Protein AF-D2TX80-F1 (afdb_monomer_lite)

Foldseek 3Di:
DDPPPPPPPPPQPWWWKAWCDAPDPQRHRFIWTARVVVQKIAGCDTDDDDDHRDIDRVCVRPDTDIDTDDDDPDPPPPPPPDDDDDDDDDDLVVLVVCVVPVVVPVPCWDDDPHDIDHLVVDDPVVSVVCSCVNDPPDD

pLDDT: mean 82.67, std 16.54, range [31.86, 96.62]

Sequence (139 aa):
MLFQSCSNLEVDMVIGIQITQADNAALLNSFWLLDDEKNEARCICAKTDFNEGQIVAKEMLGSFEYREIPLEVKPQIAVEGGQHLNVNVLSRETLEDAIENPEKYPQLTIRVSGYAVRFNSLTPEQQRDVITRTFTQSL

Organism: NCBI:txid638

Radius of gyration: 31.95 Å; chains: 1; bounding box: 58×35×76 Å

Secondary structure (DSSP, 8-state):
-------------EEEEEEEEESSTTTTT-EEEEETTTTEEEEEE-SSS--TT-EEEGGGG-SEEEEEE----------------------HHHHHHHHH-GGG-TT-EEEETTEEEEGGGS-HHHHHHHHHHHT----

InterPro domains:
  IPR001150 Glycine radical domain [PF01228] (25-120)
  IPR001150 Glycine radical domain [PS51149] (17-139)
  IPR011140 Autonomous glycyl radical cofactor GrcA [MF_00806] (13-139)
  IPR011140 Autonomous glycyl radical cofactor GrcA [PIRSF000378] (15-139)
  IPR011140 Autonomous glycyl radical cofactor GrcA [TIGR04365] (15-139)
  IPR019777 Formate C-acetyltransferase glycine radical, conserved site [PS00850] (109-117)
  IPR050244 Autonomous Glycyl Radical Cofactor [PTHR30191] (79-138)

Structure (mmCIF, N/CA/C/O backbone):
data_AF-D2TX80-F1
#
_entry.id   AF-D2TX80-F1
#
loop_
_atom_site.group_PDB
_atom_site.id
_atom_site.type_symbol
_atom_site.label_atom_id
_atom_site.label_alt_id
_atom_site.label_comp_id
_atom_site.label_asym_id
_atom_site.label_entity_id
_atom_site.label_seq_id
_atom_site.pdbx_PDB_ins_code
_atom_site.Cartn_x
_atom_site.Cartn_y
_atom_site.Cartn_z
_atom_site.occupancy
_atom_site.B_iso_or_equiv
_atom_site.auth_seq_id
_atom_site.auth_comp_id
_atom_site.auth_asym_id
_atom_site.auth_atom_id
_atom_site.pdbx_PDB_model_num
ATOM 1 N N . MET A 1 1 ? -15.040 -19.118 5.021 1.00 35.00 1 MET A N 1
ATOM 2 C CA . MET A 1 1 ? -13.629 -19.412 4.707 1.00 35.00 1 MET A CA 1
ATOM 3 C C . MET A 1 1 ? -13.526 -19.489 3.190 1.00 35.00 1 MET A C 1
ATOM 5 O O . MET A 1 1 ? -13.766 -20.540 2.619 1.00 35.00 1 MET A O 1
ATOM 9 N N . LEU A 1 2 ? -13.324 -18.345 2.537 1.00 31.86 2 LEU A N 1
ATOM 10 C CA . LEU A 1 2 ? -13.051 -18.261 1.103 1.00 31.86 2 LEU A CA 1
ATOM 11 C C . LEU A 1 2 ? -11.631 -17.720 1.008 1.00 31.86 2 LEU A C 1
ATOM 13 O O . LEU A 1 2 ? -11.396 -16.543 1.260 1.00 31.86 2 LEU A O 1
ATOM 17 N N . PHE A 1 3 ? -10.681 -18.623 0.770 1.00 35.53 3 PHE A N 1
ATOM 18 C CA . PHE A 1 3 ? -9.337 -18.248 0.359 1.00 35.53 3 PHE A CA 1
ATOM 19 C C . PHE A 1 3 ? -9.475 -17.621 -1.024 1.00 35.53 3 PHE A C 1
ATOM 21 O O . PHE A 1 3 ? -9.628 -18.322 -2.022 1.00 35.53 3 PHE A O 1
ATOM 28 N N . GLN A 1 4 ? -9.509 -16.294 -1.070 1.00 37.59 4 GLN A N 1
ATOM 29 C CA . GLN A 1 4 ? -9.336 -15.571 -2.313 1.00 37.59 4 GLN A CA 1
ATOM 30 C C . GLN A 1 4 ? -7.867 -15.762 -2.677 1.00 37.59 4 GLN A C 1
ATOM 32 O O . GLN A 1 4 ? -6.975 -15.303 -1.966 1.00 37.59 4 GLN A O 1
ATOM 37 N N . SER A 1 5 ? -7.647 -16.597 -3.692 1.00 39.94 5 SER A N 1
ATOM 38 C CA . SER A 1 5 ? -6.335 -16.922 -4.232 1.00 39.94 5 SER A CA 1
ATOM 39 C C . SER A 1 5 ? -5.560 -15.622 -4.406 1.00 39.94 5 SER A C 1
ATOM 41 O O . SER A 1 5 ? -6.057 -14.719 -5.078 1.00 39.94 5 SER A O 1
ATOM 43 N N . CYS A 1 6 ? -4.384 -15.514 -3.780 1.00 36.62 6 CYS A N 1
ATOM 44 C CA . CYS A 1 6 ? -3.423 -14.484 -4.141 1.00 36.62 6 CYS A CA 1
ATOM 45 C C . CYS A 1 6 ? -3.238 -14.600 -5.651 1.00 36.62 6 CYS A C 1
ATOM 47 O O . CYS A 1 6 ? -2.678 -15.586 -6.132 1.00 36.62 6 CYS A O 1
ATOM 49 N N . SER A 1 7 ? -3.791 -13.651 -6.399 1.00 42.75 7 SER A N 1
ATOM 50 C CA . SER A 1 7 ? -3.397 -13.417 -7.774 1.00 42.75 7 SER A CA 1
ATOM 51 C C . SER A 1 7 ? -1.892 -13.226 -7.716 1.00 42.75 7 SER A C 1
ATOM 53 O O . SER A 1 7 ? -1.412 -12.292 -7.070 1.00 42.75 7 SER A O 1
ATOM 55 N N . ASN A 1 8 ? -1.163 -14.195 -8.277 1.00 40.47 8 ASN A N 1
ATOM 56 C CA . ASN A 1 8 ? 0.252 -14.049 -8.564 1.00 40.47 8 ASN A CA 1
ATOM 57 C C . ASN A 1 8 ? 0.408 -12.646 -9.144 1.00 40.47 8 ASN A C 1
ATOM 59 O O . ASN A 1 8 ? -0.304 -12.316 -10.093 1.00 40.47 8 ASN A O 1
ATOM 63 N N . LEU A 1 9 ? 1.257 -11.808 -8.543 1.00 45.19 9 LEU A N 1
ATOM 64 C CA . LEU A 1 9 ? 1.764 -10.676 -9.298 1.00 45.19 9 LEU A CA 1
ATOM 65 C C . LEU A 1 9 ? 2.376 -11.313 -10.544 1.00 45.19 9 LEU A C 1
ATOM 67 O O . LEU A 1 9 ? 3.378 -12.022 -10.432 1.00 45.19 9 LEU A O 1
ATOM 71 N N . GLU A 1 10 ? 1.716 -11.152 -11.689 1.00 45.47 10 GLU A N 1
ATOM 72 C CA . GLU A 1 10 ? 2.386 -11.229 -12.973 1.00 45.47 10 GLU A CA 1
ATOM 73 C C . GLU A 1 10 ? 3.507 -10.209 -12.848 1.00 45.47 10 GLU A C 1
ATOM 75 O O . GLU A 1 10 ? 3.298 -8.997 -12.830 1.00 45.47 10 GLU A O 1
ATOM 80 N N . VAL A 1 11 ? 4.701 -10.713 -12.555 1.00 53.78 11 VAL A N 1
ATOM 81 C CA . VAL A 1 11 ? 5.904 -9.936 -12.752 1.00 53.78 11 VAL A CA 1
ATOM 82 C C . VAL A 1 11 ? 5.945 -9.809 -14.263 1.00 53.78 11 VAL A C 1
ATOM 84 O O . VAL A 1 11 ? 6.354 -10.769 -14.915 1.00 53.78 11 VAL A O 1
ATOM 87 N N . ASP A 1 12 ? 5.425 -8.694 -14.798 1.00 57.81 12 ASP A N 1
ATOM 88 C CA . ASP A 1 12 ? 5.662 -8.272 -16.182 1.00 57.81 12 ASP A CA 1
ATOM 89 C C . ASP A 1 12 ? 7.107 -8.683 -16.490 1.00 57.81 12 ASP A C 1
ATOM 91 O O . ASP A 1 12 ? 8.003 -8.307 -15.720 1.00 57.81 12 ASP A O 1
ATOM 95 N N . MET A 1 13 ? 7.324 -9.545 -17.495 1.00 71.56 13 MET A N 1
ATOM 96 C CA . MET A 1 13 ? 8.621 -10.181 -17.784 1.00 71.56 13 MET A CA 1
ATOM 97 C C . MET A 1 13 ? 9.617 -9.161 -18.349 1.00 71.56 13 MET A C 1
ATOM 99 O O . MET A 1 13 ? 10.100 -9.258 -19.474 1.00 71.56 13 MET A O 1
ATOM 103 N N . VAL A 1 14 ? 9.904 -8.144 -17.549 1.00 86.06 14 VAL A N 1
ATOM 104 C CA . VAL A 1 14 ? 10.784 -7.046 -17.864 1.00 86.06 14 VAL A CA 1
ATOM 105 C C . VAL A 1 14 ? 12.189 -7.460 -17.471 1.00 86.06 14 VAL A C 1
ATOM 107 O O . VAL A 1 14 ? 12.491 -7.640 -16.288 1.00 86.06 14 VAL A O 1
ATOM 110 N N . ILE A 1 15 ? 13.063 -7.597 -18.462 1.00 91.12 15 ILE A N 1
ATOM 111 C CA . ILE A 1 15 ? 14.465 -7.949 -18.240 1.00 91.12 15 ILE A CA 1
ATOM 112 C C . ILE A 1 15 ? 15.334 -6.695 -18.243 1.00 91.12 15 ILE A C 1
ATOM 114 O O . ILE A 1 15 ? 15.206 -5.815 -19.095 1.00 91.12 15 ILE A O 1
ATOM 118 N N . GLY A 1 16 ? 16.243 -6.610 -17.277 1.00 93.25 16 GLY A N 1
ATOM 119 C CA . GLY A 1 16 ? 17.299 -5.606 -17.284 1.00 93.25 16 GLY A CA 1
ATOM 120 C C . GLY A 1 16 ? 18.407 -6.058 -18.213 1.00 93.25 16 GLY A C 1
ATOM 121 O O . GLY A 1 16 ? 18.876 -7.188 -18.101 1.00 93.25 16 GLY A O 1
ATOM 122 N N . ILE A 1 17 ? 18.850 -5.194 -19.117 1.00 95.25 17 ILE A N 1
ATOM 123 C CA . ILE A 1 17 ? 19.920 -5.520 -20.054 1.00 95.25 17 ILE A CA 1
ATOM 124 C C . ILE A 1 17 ? 20.973 -4.423 -20.106 1.00 95.25 17 ILE A C 1
ATOM 126 O O . ILE A 1 17 ? 20.691 -3.241 -19.907 1.00 95.25 17 ILE A O 1
ATOM 130 N N . GLN A 1 18 ? 22.192 -4.829 -20.434 1.00 96.62 18 GLN A N 1
ATOM 131 C CA . GLN A 1 18 ? 23.236 -3.951 -20.928 1.00 96.62 18 GLN A CA 1
ATOM 132 C C . GLN A 1 18 ? 23.537 -4.326 -22.374 1.00 96.62 18 GLN A C 1
ATOM 134 O O . GLN A 1 18 ? 23.922 -5.464 -22.645 1.00 96.62 18 GLN A O 1
ATOM 139 N N . ILE A 1 19 ? 23.412 -3.373 -23.292 1.00 95.88 19 ILE A N 1
ATOM 140 C CA . ILE A 1 19 ? 23.756 -3.597 -24.697 1.00 95.88 19 ILE A CA 1
ATOM 141 C C . ILE A 1 19 ? 25.280 -3.661 -24.831 1.00 95.88 19 ILE A C 1
ATOM 143 O O . ILE A 1 19 ? 25.987 -2.706 -24.498 1.00 95.88 19 ILE A O 1
ATOM 147 N N . THR A 1 20 ? 25.791 -4.793 -25.312 1.00 95.62 20 THR A N 1
ATOM 148 C CA . THR A 1 20 ? 27.228 -5.072 -25.449 1.00 95.62 20 THR A CA 1
ATOM 149 C C . THR A 1 20 ? 27.736 -4.868 -26.868 1.00 95.62 20 THR A C 1
ATOM 151 O O . THR A 1 20 ? 28.919 -4.585 -27.041 1.00 95.62 20 THR A O 1
ATOM 154 N N . GLN A 1 21 ? 26.861 -4.980 -27.871 1.00 94.44 21 GLN A N 1
ATOM 155 C CA . GLN A 1 21 ? 27.146 -4.668 -29.274 1.00 94.44 21 GLN A CA 1
ATOM 156 C C . GLN A 1 21 ? 25.885 -4.108 -29.933 1.00 94.44 21 GLN A C 1
ATOM 158 O O . GLN A 1 21 ? 24.790 -4.571 -29.631 1.00 94.44 21 GLN A O 1
ATOM 163 N N . ALA A 1 22 ? 26.020 -3.121 -30.816 1.00 93.75 22 ALA A N 1
ATOM 164 C CA . ALA A 1 22 ? 24.914 -2.580 -31.602 1.00 93.75 22 ALA A CA 1
ATOM 165 C C . ALA A 1 22 ? 25.449 -1.828 -32.822 1.00 93.75 22 ALA A C 1
ATOM 167 O O . ALA A 1 22 ? 26.540 -1.254 -32.761 1.00 93.75 22 ALA A O 1
ATOM 168 N N . ASP A 1 23 ? 24.643 -1.761 -33.882 1.00 90.69 23 ASP A N 1
ATOM 169 C CA . ASP A 1 23 ? 24.946 -0.928 -35.055 1.00 90.69 23 ASP A CA 1
ATOM 170 C C . ASP A 1 23 ? 24.930 0.571 -34.699 1.00 90.69 23 ASP A C 1
ATOM 172 O O . ASP A 1 23 ? 25.682 1.375 -35.255 1.00 90.69 23 ASP A O 1
ATOM 176 N N . ASN A 1 24 ? 24.095 0.956 -33.728 1.00 89.31 24 ASN A N 1
ATOM 177 C CA . ASN A 1 24 ? 24.029 2.316 -33.208 1.00 89.31 24 ASN A CA 1
ATOM 178 C C . ASN A 1 24 ? 25.025 2.521 -32.052 1.00 89.31 24 ASN A C 1
ATOM 180 O O . ASN A 1 24 ? 24.863 1.983 -30.953 1.00 89.31 24 ASN A O 1
ATOM 184 N N . ALA A 1 25 ? 26.022 3.382 -32.269 1.00 89.31 25 ALA A N 1
ATOM 185 C CA . ALA A 1 25 ? 27.048 3.710 -31.278 1.00 89.31 25 ALA A CA 1
ATOM 186 C C . ALA A 1 25 ? 26.495 4.315 -29.969 1.00 89.31 25 ALA A C 1
ATOM 188 O O . ALA A 1 25 ? 27.131 4.164 -28.919 1.00 89.31 25 ALA A O 1
ATOM 189 N N . ALA A 1 26 ? 25.321 4.958 -30.008 1.00 89.00 26 ALA A N 1
ATOM 190 C CA . ALA A 1 26 ? 24.647 5.515 -28.832 1.00 89.00 26 ALA A CA 1
ATOM 191 C C . ALA A 1 26 ? 24.168 4.427 -27.853 1.00 89.00 26 ALA A C 1
ATOM 193 O O . ALA A 1 26 ? 24.098 4.661 -26.643 1.00 89.00 26 ALA A O 1
ATOM 194 N N . LEU A 1 27 ? 23.894 3.223 -28.373 1.00 92.75 27 LEU A N 1
ATOM 195 C CA . LEU A 1 27 ? 23.413 2.073 -27.608 1.00 92.75 27 LEU A CA 1
ATOM 196 C C . LEU A 1 27 ? 24.547 1.268 -26.969 1.00 92.75 27 LEU A C 1
ATOM 198 O O . LEU A 1 27 ? 24.327 0.555 -25.993 1.00 92.75 27 LEU A O 1
ATOM 202 N N . LEU A 1 28 ? 25.780 1.380 -27.457 1.00 94.56 28 LEU A N 1
ATOM 203 C CA . LEU A 1 28 ? 26.887 0.590 -26.924 1.00 94.56 28 LEU A CA 1
ATOM 204 C C . LEU A 1 28 ? 27.166 0.928 -25.445 1.00 94.56 28 LEU A C 1
ATOM 206 O O . LEU A 1 28 ? 27.557 2.057 -25.130 1.00 94.56 28 LEU A O 1
ATOM 210 N N . ASN A 1 29 ? 27.066 -0.080 -24.571 1.00 94.31 29 ASN A N 1
ATOM 211 C CA . ASN A 1 29 ? 27.165 -0.022 -23.103 1.00 94.31 29 ASN A CA 1
ATOM 212 C C . ASN A 1 29 ? 26.011 0.696 -22.385 1.00 94.31 29 ASN A C 1
ATOM 214 O O . ASN A 1 29 ? 26.149 1.028 -21.208 1.00 94.31 29 ASN A O 1
ATOM 218 N N . SER A 1 30 ? 24.895 0.932 -23.071 1.00 95.44 30 SER A N 1
ATOM 219 C CA . SER A 1 30 ? 23.678 1.481 -22.464 1.00 95.44 30 SER A CA 1
ATOM 220 C C . SER A 1 30 ? 22.906 0.420 -21.669 1.00 95.44 30 SER A C 1
ATOM 222 O O . SER A 1 30 ? 23.043 -0.780 -21.923 1.00 95.44 30 SER A O 1
ATOM 224 N N . PHE A 1 31 ? 22.099 0.869 -20.706 1.00 96.06 31 PHE A N 1
ATOM 225 C CA . PHE A 1 31 ? 21.260 0.038 -19.846 1.00 96.06 31 PHE A CA 1
ATOM 226 C C . PHE A 1 31 ? 19.781 0.283 -20.123 1.00 96.06 31 PHE A C 1
ATOM 228 O O . PHE A 1 31 ? 19.330 1.433 -20.167 1.00 96.06 31 PHE A O 1
ATOM 235 N N . TRP A 1 32 ? 19.032 -0.807 -20.260 1.00 95.62 32 TRP A N 1
ATOM 236 C CA . TRP A 1 32 ? 17.623 -0.789 -20.638 1.00 95.62 32 TRP A CA 1
ATOM 237 C C . TRP A 1 32 ? 16.817 -1.792 -19.828 1.00 95.62 32 TRP A C 1
ATOM 239 O O . TRP A 1 32 ? 17.346 -2.794 -19.347 1.00 95.62 32 TRP A O 1
ATOM 249 N N . LEU A 1 33 ? 15.522 -1.522 -19.721 1.00 94.44 33 LEU A N 1
ATOM 250 C CA . LEU A 1 33 ? 14.516 -2.505 -19.348 1.00 94.44 33 LEU A CA 1
ATOM 251 C C . LEU A 1 33 ? 13.772 -2.911 -20.621 1.00 94.44 33 LEU A C 1
ATOM 253 O O . LEU A 1 33 ? 13.172 -2.045 -21.258 1.00 94.44 33 LEU A O 1
ATOM 257 N N . LEU A 1 34 ? 13.830 -4.183 -21.008 1.00 93.19 34 LEU A N 1
ATOM 258 C CA . LEU A 1 34 ? 13.061 -4.703 -22.140 1.00 93.19 34 LEU A CA 1
ATOM 259 C C . LEU A 1 34 ? 11.774 -5.341 -21.644 1.00 93.19 34 LEU A C 1
ATOM 261 O O . LEU A 1 34 ? 11.828 -6.193 -20.765 1.00 93.19 34 LEU A O 1
ATOM 265 N N . ASP A 1 35 ? 10.654 -4.948 -22.238 1.00 91.69 35 ASP A N 1
ATOM 266 C CA . ASP A 1 35 ? 9.348 -5.578 -22.073 1.00 91.69 35 ASP A CA 1
ATOM 267 C C . ASP A 1 35 ? 9.004 -6.288 -23.391 1.00 91.69 35 ASP A C 1
ATOM 269 O O . ASP A 1 35 ? 8.609 -5.657 -24.377 1.00 91.69 35 ASP A O 1
ATOM 273 N N . ASP A 1 36 ? 9.219 -7.606 -23.431 1.00 87.50 36 ASP A N 1
ATOM 274 C CA . ASP A 1 36 ? 8.978 -8.414 -24.632 1.00 87.50 36 ASP A CA 1
ATOM 275 C C . ASP A 1 36 ? 7.484 -8.594 -24.933 1.00 87.50 36 ASP A C 1
ATOM 277 O O . ASP A 1 36 ? 7.119 -8.831 -26.084 1.00 87.50 36 ASP A O 1
ATOM 281 N N . GLU A 1 37 ? 6.610 -8.440 -23.936 1.00 88.31 37 GLU A N 1
ATOM 282 C CA . GLU A 1 37 ? 5.161 -8.544 -24.125 1.00 88.31 37 GLU A CA 1
ATOM 283 C C . GLU A 1 37 ? 4.608 -7.294 -24.807 1.00 88.31 37 GLU A C 1
ATOM 285 O O . GLU A 1 37 ? 3.782 -7.386 -25.718 1.00 88.31 37 GLU A O 1
ATOM 290 N N . LYS A 1 38 ? 5.097 -6.119 -24.398 1.00 89.44 38 LYS A N 1
ATOM 291 C CA . LYS A 1 38 ? 4.708 -4.830 -24.987 1.00 89.44 38 LYS A CA 1
ATOM 292 C C . LYS A 1 38 ? 5.549 -4.452 -26.211 1.00 89.44 38 LYS A C 1
ATOM 294 O O . LYS A 1 38 ? 5.204 -3.501 -26.907 1.00 89.44 38 LYS A O 1
ATOM 299 N N . ASN A 1 39 ? 6.608 -5.210 -26.511 1.00 90.88 39 ASN A N 1
ATOM 300 C CA . ASN A 1 39 ? 7.602 -4.912 -27.552 1.00 90.88 39 ASN A CA 1
ATOM 301 C C . ASN A 1 39 ? 8.252 -3.524 -27.362 1.00 90.88 39 ASN A C 1
ATOM 303 O O . ASN A 1 39 ? 8.523 -2.781 -28.313 1.00 90.88 39 ASN A O 1
ATOM 307 N N . GLU A 1 40 ? 8.502 -3.171 -26.103 1.00 94.62 40 GLU A N 1
ATOM 308 C CA . GLU A 1 40 ? 8.998 -1.865 -25.677 1.00 94.62 40 GLU A CA 1
ATOM 309 C C . GLU A 1 40 ? 10.350 -1.989 -24.973 1.00 94.62 40 GLU A C 1
ATOM 311 O O . GLU A 1 40 ? 10.687 -2.996 -24.350 1.00 94.62 40 GLU A O 1
ATOM 316 N N . ALA A 1 41 ? 11.133 -0.919 -25.047 1.00 94.50 41 ALA A N 1
ATOM 317 C CA . ALA A 1 41 ? 12.371 -0.761 -24.312 1.00 94.50 41 ALA A CA 1
ATOM 318 C C . ALA A 1 41 ? 12.336 0.566 -23.554 1.00 94.50 41 ALA A C 1
ATOM 320 O O . ALA A 1 41 ? 12.126 1.630 -24.140 1.00 94.50 41 ALA A O 1
ATOM 321 N N . ARG A 1 42 ? 12.565 0.519 -22.241 1.00 95.19 42 ARG A N 1
ATOM 322 C CA . ARG A 1 42 ? 12.710 1.711 -21.404 1.00 95.19 42 ARG A CA 1
ATOM 323 C C . ARG A 1 42 ? 14.184 1.994 -21.154 1.00 95.19 42 ARG A C 1
ATOM 325 O O . ARG A 1 42 ? 14.899 1.151 -20.614 1.00 95.19 42 ARG A O 1
ATOM 332 N N . CYS A 1 43 ? 14.627 3.190 -21.517 1.00 95.06 43 CYS A N 1
ATOM 333 C CA . CYS A 1 43 ? 15.989 3.649 -21.288 1.00 95.06 43 CYS A CA 1
ATOM 334 C C . CYS A 1 43 ? 16.210 3.906 -19.795 1.00 95.06 43 CYS A C 1
ATOM 336 O O . CYS A 1 43 ? 15.459 4.658 -19.173 1.00 95.06 43 CYS A O 1
ATOM 338 N N . ILE A 1 44 ? 17.252 3.303 -19.225 1.00 94.38 44 ILE A N 1
ATOM 339 C CA . ILE A 1 44 ? 17.749 3.654 -17.888 1.00 94.38 44 ILE A CA 1
ATOM 340 C C . ILE A 1 44 ? 18.942 4.591 -18.021 1.00 94.38 44 ILE A C 1
ATOM 342 O O . ILE A 1 44 ? 19.022 5.604 -17.337 1.00 94.38 44 ILE A O 1
ATOM 346 N N . CYS A 1 45 ? 19.870 4.266 -18.921 1.00 93.56 45 CYS A N 1
ATOM 347 C CA . CYS A 1 45 ? 21.037 5.095 -19.183 1.00 93.56 45 CYS A CA 1
ATOM 348 C C . CYS A 1 45 ? 21.584 4.808 -20.581 1.00 93.56 45 CYS A C 1
ATOM 350 O O . CYS A 1 45 ? 21.911 3.664 -20.895 1.00 93.56 45 CYS A O 1
ATOM 352 N N . ALA A 1 46 ? 21.742 5.845 -21.398 1.00 93.00 46 ALA A N 1
ATOM 353 C CA . ALA A 1 46 ? 22.398 5.789 -22.700 1.00 93.00 46 ALA A CA 1
ATOM 354 C C . ALA A 1 46 ? 23.408 6.935 -22.824 1.00 93.00 46 ALA A C 1
ATOM 356 O O . ALA A 1 46 ? 23.374 7.894 -22.055 1.00 93.00 46 ALA A O 1
ATOM 357 N N . LYS A 1 47 ? 24.333 6.837 -23.785 1.00 87.62 47 LYS A N 1
ATOM 358 C CA . LYS A 1 47 ? 25.358 7.875 -23.983 1.00 87.62 47 LYS A CA 1
ATOM 359 C C . LYS A 1 47 ? 24.770 9.155 -24.573 1.00 87.62 47 LYS A C 1
ATOM 361 O O . LYS A 1 47 ? 25.098 10.245 -24.115 1.00 87.62 47 LYS A O 1
ATOM 366 N N . THR A 1 48 ? 23.958 9.001 -25.614 1.00 87.06 48 THR A N 1
ATOM 367 C CA . THR A 1 48 ? 23.337 10.078 -26.393 1.00 87.06 48 THR A CA 1
ATOM 368 C C . THR A 1 48 ? 21.978 9.611 -26.913 1.00 87.06 48 THR A C 1
ATOM 370 O O . THR A 1 48 ? 21.662 8.425 -26.839 1.00 87.06 48 THR A O 1
ATOM 373 N N . ASP A 1 49 ? 21.175 10.544 -27.429 1.00 89.38 49 ASP A N 1
ATOM 374 C CA . ASP A 1 49 ? 19.936 10.305 -28.197 1.00 89.38 49 ASP A CA 1
ATOM 375 C C . ASP A 1 49 ? 18.729 9.744 -27.428 1.00 89.38 49 ASP A C 1
ATOM 377 O O . ASP A 1 49 ? 17.605 9.821 -27.924 1.00 89.38 49 ASP A O 1
ATOM 381 N N . PHE A 1 50 ? 18.928 9.265 -26.199 1.00 92.25 50 PHE A N 1
ATOM 382 C CA . PHE A 1 50 ? 17.859 8.750 -25.346 1.00 92.25 50 PHE A CA 1
ATOM 383 C C . PHE A 1 50 ? 17.914 9.358 -23.949 1.00 92.25 50 PHE A C 1
ATOM 385 O O . PHE A 1 50 ? 18.979 9.458 -23.340 1.00 92.25 50 PHE A O 1
ATOM 392 N N . ASN A 1 51 ? 16.747 9.730 -23.431 1.00 93.06 51 ASN A N 1
ATOM 393 C CA . ASN A 1 51 ? 16.601 10.259 -22.078 1.00 93.06 51 ASN A CA 1
ATOM 394 C C . ASN A 1 51 ? 16.301 9.136 -21.076 1.00 93.06 51 ASN A C 1
ATOM 396 O O . ASN A 1 51 ? 15.674 8.135 -21.424 1.00 93.06 51 ASN A O 1
ATOM 400 N N . GLU A 1 52 ? 16.698 9.321 -19.817 1.00 92.94 52 GLU A N 1
ATOM 401 C CA . GLU A 1 52 ? 16.318 8.421 -18.723 1.00 92.94 52 GLU A CA 1
ATOM 402 C C . GLU A 1 52 ? 14.786 8.325 -18.603 1.00 92.94 52 GLU A C 1
ATOM 404 O O . GLU A 1 52 ? 14.072 9.328 -18.642 1.00 92.94 52 GLU A O 1
ATOM 409 N N . GLY A 1 53 ? 14.273 7.099 -18.493 1.00 91.88 53 GLY A N 1
ATOM 410 C CA . GLY A 1 53 ? 12.844 6.800 -18.416 1.00 91.88 53 GLY A CA 1
ATOM 411 C C . GLY A 1 53 ? 12.108 6.812 -19.759 1.00 91.88 53 GLY A C 1
ATOM 412 O O . GLY A 1 53 ? 10.936 6.438 -19.796 1.00 91.88 53 GLY A O 1
ATOM 413 N N . GLN A 1 54 ? 12.762 7.195 -20.861 1.00 94.75 54 GLN A N 1
ATOM 414 C CA . GLN A 1 54 ? 12.147 7.192 -22.189 1.00 94.75 54 GLN A CA 1
ATOM 415 C C . GLN A 1 54 ? 11.771 5.770 -22.613 1.00 94.75 54 GLN A C 1
ATOM 417 O O . GLN A 1 54 ? 12.603 4.865 -22.566 1.00 94.75 54 GLN A O 1
ATOM 422 N N . ILE A 1 55 ? 10.533 5.595 -23.073 1.00 95.38 55 ILE A N 1
ATOM 423 C CA . ILE A 1 55 ? 10.032 4.342 -23.641 1.00 95.38 55 ILE A CA 1
ATOM 424 C C . ILE A 1 55 ? 10.061 4.464 -25.165 1.00 95.38 55 ILE A C 1
ATOM 426 O O . ILE A 1 55 ? 9.567 5.446 -25.723 1.00 95.38 55 ILE A O 1
ATOM 430 N N . VAL A 1 56 ? 10.667 3.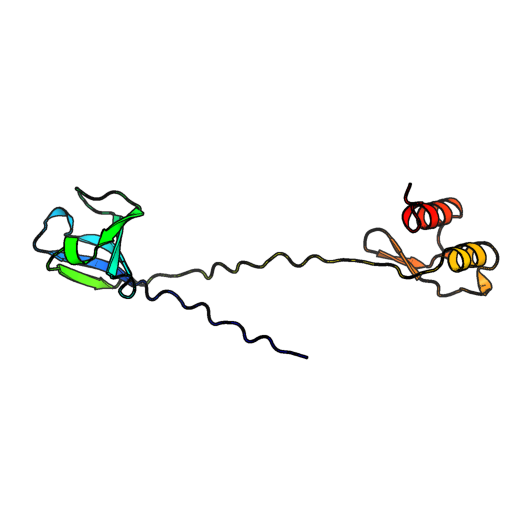485 -25.829 1.00 94.94 56 VAL A N 1
ATOM 431 C CA . VAL A 1 56 ? 10.728 3.375 -27.291 1.00 94.94 56 VAL A CA 1
ATOM 432 C C . VAL A 1 56 ? 10.301 1.977 -27.720 1.00 94.94 56 VAL A C 1
ATOM 434 O O . VAL A 1 56 ? 10.412 1.029 -26.945 1.00 94.94 56 VAL A O 1
ATOM 437 N N . ALA A 1 57 ? 9.842 1.827 -28.961 1.00 95.50 57 ALA A N 1
ATOM 438 C CA . ALA A 1 57 ? 9.620 0.499 -29.524 1.00 95.50 57 ALA A CA 1
ATOM 439 C C . ALA A 1 57 ? 10.963 -0.237 -29.655 1.00 95.50 57 ALA A C 1
ATOM 441 O O . ALA A 1 57 ? 11.952 0.357 -30.093 1.00 95.50 57 ALA A O 1
ATOM 442 N N . LYS A 1 58 ? 11.001 -1.530 -29.318 1.00 92.06 58 LYS A N 1
ATOM 443 C CA . LYS A 1 58 ? 12.228 -2.349 -29.362 1.00 92.06 58 LYS A CA 1
ATOM 444 C C . LYS A 1 58 ? 12.888 -2.333 -30.743 1.00 92.06 58 LYS A C 1
ATOM 446 O O . LYS A 1 58 ? 14.107 -2.263 -30.855 1.00 92.06 58 LYS A O 1
ATOM 451 N N . GLU A 1 59 ? 12.075 -2.310 -31.793 1.00 92.12 59 GLU A N 1
ATOM 452 C CA . GLU A 1 59 ? 12.507 -2.238 -33.193 1.00 92.12 59 GLU A CA 1
ATOM 453 C C . GLU A 1 59 ? 13.342 -0.986 -33.506 1.00 92.12 59 GLU A C 1
ATOM 455 O O . GLU A 1 59 ? 14.232 -1.037 -34.353 1.00 92.12 59 GLU A O 1
ATOM 460 N N . MET A 1 60 ? 13.117 0.130 -32.797 1.00 90.25 60 MET A N 1
ATOM 461 C CA . MET A 1 60 ? 13.886 1.367 -32.988 1.00 90.25 60 MET A CA 1
ATOM 462 C C . MET A 1 60 ? 15.348 1.236 -32.550 1.00 90.25 60 MET A C 1
ATOM 464 O O . MET A 1 60 ? 16.181 2.040 -32.968 1.00 90.25 60 MET A O 1
ATOM 468 N N . LEU A 1 61 ? 15.667 0.245 -31.713 1.00 90.44 61 LEU A N 1
ATOM 469 C CA . LEU A 1 61 ? 17.036 -0.029 -31.281 1.00 90.44 61 LEU A CA 1
ATOM 470 C C . LEU A 1 61 ? 17.854 -0.760 -32.361 1.00 90.44 61 LEU A C 1
ATOM 472 O O . LEU A 1 61 ? 19.082 -0.754 -32.299 1.00 90.44 61 LEU A O 1
ATOM 476 N N . GLY A 1 62 ? 17.195 -1.343 -33.369 1.00 90.31 62 GLY A N 1
ATOM 477 C CA . GLY A 1 62 ? 17.844 -2.097 -34.441 1.00 90.31 62 GLY A CA 1
ATOM 478 C C . GLY A 1 62 ? 18.446 -3.423 -33.967 1.00 90.31 62 GLY A C 1
ATOM 479 O O . GLY A 1 62 ? 17.964 -4.036 -33.015 1.00 90.31 62 GLY A O 1
ATOM 480 N N . SER A 1 63 ? 19.496 -3.881 -34.652 1.00 92.00 63 SER A N 1
ATOM 481 C CA . SER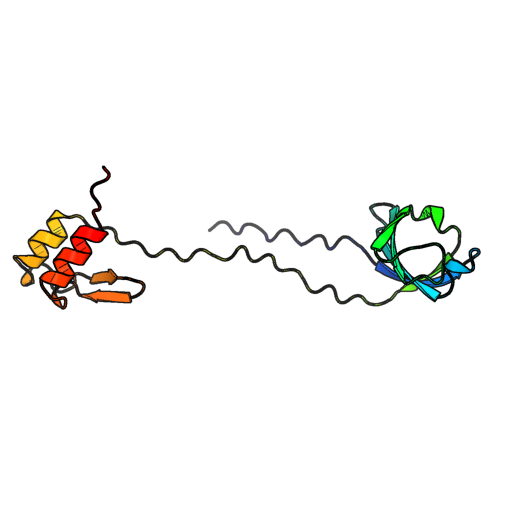 A 1 63 ? 20.226 -5.100 -34.288 1.00 92.00 63 SER A CA 1
ATOM 482 C C . SER A 1 63 ? 21.203 -4.820 -33.146 1.00 92.00 63 SER A C 1
ATOM 484 O O . SER A 1 63 ? 22.070 -3.947 -33.253 1.00 92.00 63 SER A O 1
ATOM 486 N N . PHE A 1 64 ? 21.088 -5.580 -32.057 1.00 94.38 64 PHE A N 1
ATOM 487 C CA . PHE A 1 64 ? 21.987 -5.485 -30.912 1.00 94.38 64 PHE A CA 1
ATOM 488 C C . PHE A 1 64 ? 22.175 -6.837 -30.218 1.00 94.38 64 PHE A C 1
ATOM 490 O O . PHE A 1 64 ? 21.312 -7.711 -30.261 1.00 94.38 64 PHE A O 1
ATOM 497 N N . GLU A 1 65 ? 23.306 -6.978 -29.533 1.00 94.62 65 GLU A N 1
ATOM 498 C CA . GLU A 1 65 ? 23.567 -8.038 -28.563 1.00 94.62 65 GLU A CA 1
ATOM 499 C C . GLU A 1 65 ? 23.571 -7.442 -27.158 1.00 94.62 65 GLU A C 1
ATOM 501 O O . GLU A 1 65 ? 23.985 -6.293 -26.952 1.00 94.62 65 GLU A O 1
ATOM 506 N N . TYR A 1 66 ? 23.142 -8.226 -26.173 1.00 95.50 66 TYR A N 1
ATOM 507 C CA . TYR A 1 66 ? 23.052 -7.761 -24.799 1.00 95.50 66 TYR A CA 1
ATOM 508 C C . TYR A 1 66 ? 23.476 -8.817 -23.783 1.00 95.50 66 TYR A C 1
ATOM 510 O O . TYR A 1 66 ? 23.450 -10.021 -24.030 1.00 95.50 66 TYR A O 1
ATOM 518 N N . ARG A 1 67 ? 23.834 -8.326 -22.597 1.00 95.69 67 ARG A N 1
ATOM 519 C CA . ARG A 1 67 ? 24.002 -9.114 -21.380 1.00 95.69 67 ARG A CA 1
ATOM 520 C C . ARG A 1 67 ? 22.868 -8.783 -20.422 1.00 95.69 67 ARG A C 1
ATOM 522 O O . ARG A 1 67 ? 22.634 -7.609 -20.142 1.00 95.69 67 ARG A O 1
ATOM 529 N N . GLU A 1 68 ? 22.214 -9.801 -19.882 1.00 93.19 68 GLU A N 1
ATOM 530 C CA . GLU A 1 68 ? 21.208 -9.619 -18.836 1.00 93.19 68 GLU A CA 1
ATOM 531 C C . GLU A 1 68 ? 21.841 -9.126 -17.533 1.00 93.19 68 GLU A C 1
ATOM 533 O O . GLU A 1 68 ? 22.922 -9.559 -17.122 1.00 93.19 68 GLU A O 1
ATOM 538 N N . ILE A 1 69 ? 21.152 -8.196 -16.887 1.00 90.94 69 ILE A N 1
ATOM 539 C CA . ILE A 1 69 ? 21.509 -7.629 -15.597 1.00 90.94 69 ILE A CA 1
ATOM 540 C C . ILE A 1 69 ? 20.449 -8.098 -14.600 1.00 90.94 69 ILE A C 1
ATOM 542 O O . ILE A 1 69 ? 19.279 -7.750 -14.768 1.00 90.94 69 ILE A O 1
ATOM 546 N N . PRO A 1 70 ? 20.829 -8.871 -13.566 1.00 86.12 70 PRO A N 1
ATOM 547 C CA . PRO A 1 70 ? 19.896 -9.288 -12.529 1.00 86.12 70 PRO A CA 1
ATOM 548 C C . PRO A 1 70 ? 19.225 -8.070 -11.890 1.00 86.12 70 PRO A C 1
ATOM 550 O O . PRO A 1 70 ? 19.904 -7.186 -11.363 1.00 86.12 70 PRO A O 1
ATOM 553 N N . LEU A 1 71 ? 17.895 -8.023 -11.945 1.00 80.94 71 LEU A N 1
ATOM 554 C CA . LEU A 1 71 ? 17.101 -6.977 -11.312 1.00 80.94 71 LEU A CA 1
ATOM 555 C C . LEU A 1 71 ? 16.506 -7.505 -10.012 1.00 80.94 71 LEU A C 1
ATOM 557 O O . LEU A 1 71 ? 15.722 -8.452 -10.006 1.00 80.94 71 LEU A O 1
ATOM 561 N N . GLU A 1 72 ? 16.834 -6.852 -8.903 1.00 76.69 72 GLU A N 1
ATOM 562 C CA . GLU A 1 72 ? 16.103 -7.044 -7.656 1.00 76.69 72 GLU A CA 1
ATOM 563 C C . GLU A 1 72 ? 14.807 -6.231 -7.708 1.00 76.69 72 GLU A C 1
ATOM 565 O O . GLU A 1 72 ? 14.757 -5.063 -7.314 1.00 76.69 72 GLU A O 1
ATOM 570 N N . VAL A 1 73 ? 13.733 -6.847 -8.202 1.00 68.50 73 VAL A N 1
ATOM 571 C CA . VAL A 1 73 ? 12.396 -6.258 -8.105 1.00 68.50 73 VAL A CA 1
ATOM 572 C C . VAL A 1 73 ? 11.924 -6.430 -6.667 1.00 68.50 73 VAL A C 1
ATOM 574 O O . VAL A 1 73 ? 11.469 -7.501 -6.265 1.00 68.50 73 VAL A O 1
ATOM 577 N N . LYS A 1 74 ? 12.046 -5.375 -5.855 1.00 64.81 74 LYS A N 1
ATOM 578 C CA . LYS A 1 74 ? 11.384 -5.359 -4.548 1.00 64.81 74 LYS A CA 1
ATOM 579 C C . LYS A 1 74 ? 9.879 -5.392 -4.805 1.00 64.81 74 LYS A C 1
ATOM 581 O O . LYS A 1 74 ? 9.385 -4.456 -5.436 1.00 64.81 74 LYS A O 1
ATOM 586 N N . PRO A 1 75 ? 9.144 -6.418 -4.339 1.00 61.97 75 PRO A N 1
ATOM 587 C CA . PRO A 1 75 ? 7.702 -6.432 -4.494 1.00 61.97 75 PRO A CA 1
ATOM 588 C C . PRO A 1 75 ? 7.155 -5.176 -3.823 1.00 61.97 75 PRO A C 1
ATOM 590 O O . PRO A 1 75 ? 7.349 -4.956 -2.624 1.00 61.97 75 PRO A O 1
ATOM 593 N N . GLN A 1 76 ? 6.506 -4.324 -4.610 1.00 57.88 76 GLN A N 1
ATOM 594 C CA . GLN A 1 76 ? 5.755 -3.205 -4.074 1.00 57.88 76 GLN A CA 1
ATOM 595 C C . GLN A 1 76 ? 4.476 -3.805 -3.499 1.00 57.88 76 GLN A C 1
ATOM 597 O O . GLN A 1 76 ? 3.469 -3.966 -4.181 1.00 57.88 76 GLN A O 1
ATOM 602 N N . ILE A 1 77 ? 4.553 -4.240 -2.241 1.00 60.94 77 ILE A N 1
ATOM 603 C CA . ILE A 1 77 ? 3.382 -4.715 -1.521 1.00 60.94 77 ILE A CA 1
ATOM 604 C C . ILE A 1 77 ? 2.529 -3.472 -1.277 1.00 60.94 77 ILE A C 1
ATOM 606 O O . ILE A 1 77 ? 2.761 -2.721 -0.329 1.00 60.94 77 ILE A O 1
ATOM 610 N N . ALA A 1 78 ? 1.562 -3.232 -2.160 1.00 58.66 78 ALA A N 1
ATOM 611 C CA . ALA A 1 78 ? 0.446 -2.347 -1.887 1.00 58.66 78 ALA A CA 1
ATOM 612 C C . ALA A 1 78 ? -0.393 -3.011 -0.788 1.00 58.66 78 ALA A C 1
ATOM 614 O O . ALA A 1 78 ? -1.415 -3.641 -1.041 1.00 58.66 78 ALA A O 1
ATOM 615 N N . VAL A 1 79 ? 0.096 -2.949 0.452 1.00 63.16 79 VAL A N 1
ATOM 616 C CA . VAL A 1 79 ? -0.735 -3.228 1.614 1.00 63.16 79 VAL A CA 1
ATOM 617 C C . VAL A 1 79 ? -1.716 -2.068 1.653 1.00 63.16 79 VAL A C 1
ATOM 619 O O . VAL A 1 79 ? -1.369 -0.980 2.113 1.00 63.16 79 VAL A O 1
ATOM 622 N N . GLU A 1 80 ? -2.924 -2.269 1.129 1.00 64.94 80 GLU A N 1
ATOM 623 C CA . GLU A 1 80 ? -4.043 -1.424 1.526 1.00 64.94 80 GLU A CA 1
ATOM 624 C C . GLU A 1 80 ? -4.084 -1.488 3.053 1.00 64.94 80 GLU A C 1
ATOM 626 O O . GLU A 1 80 ? -4.314 -2.547 3.639 1.00 64.94 80 GLU A O 1
ATOM 631 N N . GLY A 1 81 ? -3.697 -0.390 3.705 1.00 60.53 81 GLY A N 1
ATOM 632 C CA . GLY A 1 81 ? -3.561 -0.342 5.153 1.00 60.53 81 GLY A CA 1
ATOM 633 C C . GLY A 1 81 ? -4.868 -0.796 5.794 1.00 60.53 81 GLY A C 1
ATOM 634 O O . GLY A 1 81 ? -5.889 -0.126 5.654 1.00 60.53 81 GLY A O 1
ATOM 635 N N . GLY A 1 82 ? -4.851 -1.949 6.465 1.00 65.56 82 GLY A N 1
ATOM 636 C CA . GLY A 1 82 ? -6.041 -2.497 7.103 1.00 65.56 82 GLY A CA 1
ATOM 637 C C . GLY A 1 82 ? -6.620 -1.494 8.100 1.00 65.56 82 GLY A C 1
ATOM 638 O O . GLY A 1 82 ? -5.930 -1.054 9.021 1.00 65.56 82 GLY A O 1
ATOM 639 N N . GLN A 1 83 ? -7.887 -1.121 7.928 1.00 69.38 83 GLN A N 1
ATOM 640 C CA . GLN A 1 83 ? -8.578 -0.251 8.875 1.00 69.38 83 GLN A CA 1
ATOM 641 C C . GLN A 1 83 ? -8.987 -1.070 10.107 1.00 69.38 83 GLN A C 1
ATOM 643 O O . GLN A 1 83 ? -9.867 -1.927 10.035 1.00 69.38 83 GLN A O 1
ATOM 648 N N . HIS A 1 84 ? -8.347 -0.827 11.254 1.00 69.75 84 HIS A N 1
ATOM 649 C CA . HIS A 1 84 ? -8.734 -1.456 12.519 1.00 69.75 84 HIS A CA 1
ATOM 650 C C . HIS A 1 84 ? -9.897 -0.683 13.152 1.00 69.75 84 HIS A C 1
ATOM 652 O O . HIS A 1 84 ? -9.704 0.372 13.757 1.00 69.75 84 HIS A O 1
ATOM 658 N N . LEU A 1 85 ? -11.113 -1.210 12.998 1.00 70.81 85 LEU A N 1
ATOM 659 C CA . LEU A 1 85 ? -12.323 -0.640 13.583 1.00 70.81 85 LEU A CA 1
ATOM 660 C C . LEU A 1 85 ? -12.646 -1.307 14.927 1.00 70.81 85 LEU A C 1
ATOM 662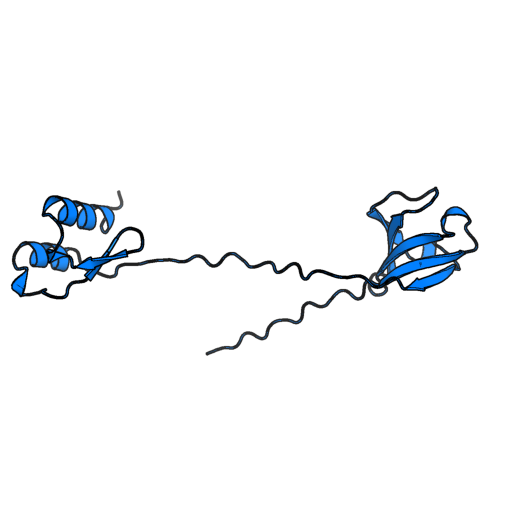 O O . LEU A 1 85 ? -12.664 -2.531 15.040 1.00 70.81 85 LEU A O 1
ATOM 666 N N . ASN A 1 86 ? -12.949 -0.496 15.941 1.00 73.81 86 ASN A N 1
ATOM 667 C CA . ASN A 1 86 ? -13.364 -0.950 17.266 1.00 73.81 86 ASN A CA 1
ATOM 668 C C . ASN A 1 86 ? -14.785 -0.444 17.553 1.00 73.81 86 ASN A C 1
ATOM 670 O O . ASN A 1 86 ? -14.995 0.766 17.630 1.00 73.81 86 ASN A O 1
ATOM 674 N N . VAL A 1 87 ? -15.753 -1.357 17.681 1.00 76.94 87 VAL A N 1
ATOM 675 C CA . VAL A 1 87 ? -17.181 -1.034 17.854 1.00 76.94 87 VAL A CA 1
ATOM 676 C C . VAL A 1 87 ? -17.714 -1.522 19.201 1.00 76.94 87 VAL A C 1
ATOM 678 O O . VAL A 1 87 ? -17.328 -2.584 19.688 1.00 76.94 87 VAL A O 1
ATOM 681 N N . ASN A 1 88 ? -18.643 -0.758 19.780 1.00 80.06 88 ASN A N 1
ATOM 682 C CA . ASN A 1 88 ? -19.519 -1.209 20.862 1.00 80.06 88 ASN A CA 1
ATOM 683 C C . ASN A 1 88 ? -20.909 -1.500 20.286 1.00 80.06 88 ASN A C 1
ATOM 685 O O . ASN A 1 88 ? -21.401 -0.714 19.481 1.00 80.06 88 ASN A O 1
ATOM 689 N N . VAL A 1 89 ? -21.562 -2.578 20.730 1.00 82.06 89 VAL A N 1
ATOM 690 C CA . VAL A 1 89 ? -22.967 -2.878 20.399 1.00 82.06 89 VAL A CA 1
ATOM 691 C C . VAL A 1 89 ? -23.736 -3.016 21.708 1.00 82.06 89 VAL A C 1
ATOM 693 O O . VAL A 1 89 ? -23.710 -4.067 22.341 1.00 82.06 89 VAL A O 1
ATOM 696 N N . LEU A 1 90 ? -24.343 -1.918 22.153 1.00 86.31 90 LEU A N 1
ATOM 697 C CA . LEU A 1 90 ? -25.048 -1.798 23.432 1.00 86.31 90 LEU A CA 1
ATOM 698 C C . LEU A 1 90 ? -26.290 -0.922 23.232 1.00 86.31 90 LEU A C 1
ATOM 700 O O . LEU A 1 90 ? -26.321 -0.117 22.302 1.00 86.31 90 LEU A O 1
ATOM 704 N N . SER A 1 91 ? -27.296 -1.064 24.098 1.00 88.56 91 SER A N 1
ATOM 705 C CA . SER A 1 91 ? -28.463 -0.174 24.125 1.00 88.56 91 SER A CA 1
ATOM 706 C C . SER A 1 91 ? -28.270 0.940 25.157 1.00 88.56 91 SER A C 1
ATOM 708 O O . SER A 1 91 ? -27.532 0.771 26.133 1.00 88.56 91 SER A O 1
ATOM 710 N N . ARG A 1 92 ? -28.925 2.085 24.948 1.00 89.56 92 ARG A N 1
ATOM 711 C CA . ARG A 1 92 ? -28.867 3.219 25.880 1.00 89.56 92 ARG A CA 1
ATOM 712 C C . ARG A 1 92 ? -29.446 2.833 27.238 1.00 89.56 92 ARG A C 1
ATOM 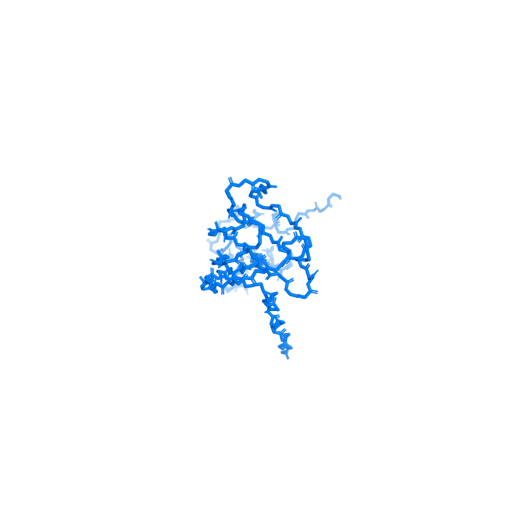714 O O . ARG A 1 92 ? -28.819 3.090 28.259 1.00 89.56 92 ARG A O 1
ATOM 721 N N . GLU A 1 93 ? -30.583 2.148 27.223 1.00 91.62 93 GLU A N 1
ATOM 722 C CA . GLU A 1 93 ? -31.308 1.702 28.413 1.00 91.62 93 GLU A CA 1
ATOM 723 C C . GLU A 1 93 ? -30.444 0.765 29.263 1.00 91.62 93 GLU A C 1
ATOM 725 O O . GLU A 1 93 ? -30.463 0.848 30.484 1.00 91.62 93 GLU A O 1
ATOM 730 N N . THR A 1 94 ? -29.630 -0.085 28.623 1.00 91.31 94 THR A N 1
ATOM 731 C CA . THR A 1 94 ? -28.697 -0.983 29.323 1.00 91.31 94 THR A CA 1
ATOM 732 C C . THR A 1 94 ? -27.630 -0.199 30.085 1.00 91.31 94 THR A C 1
ATOM 734 O O . THR A 1 94 ? -27.277 -0.561 31.204 1.00 91.31 94 THR A O 1
ATOM 737 N N . LEU A 1 95 ? -27.092 0.871 29.488 1.00 91.75 95 LEU A N 1
ATOM 738 C CA . LEU A 1 95 ? -26.090 1.706 30.151 1.00 91.75 95 LEU A CA 1
ATOM 739 C C . LEU A 1 95 ? -26.707 2.533 31.280 1.00 91.75 95 LEU A C 1
ATOM 741 O O . LEU A 1 95 ? -26.074 2.688 32.316 1.00 91.75 95 LEU A O 1
ATOM 745 N N . GLU A 1 96 ? -27.927 3.035 31.101 1.00 91.88 96 GLU A N 1
ATOM 746 C CA . GLU A 1 96 ? -28.651 3.790 32.129 1.00 91.88 96 GLU A CA 1
ATOM 747 C C . GLU A 1 96 ? -29.028 2.889 33.323 1.00 91.88 96 GLU A C 1
ATOM 749 O O . GLU A 1 96 ? -28.707 3.230 34.461 1.00 91.88 96 GLU A O 1
ATOM 754 N N . ASP A 1 97 ? -29.562 1.684 33.083 1.00 93.44 97 ASP A N 1
ATOM 755 C CA . ASP A 1 97 ? -29.845 0.701 34.147 1.00 93.44 97 ASP A CA 1
ATOM 756 C C . ASP A 1 97 ? -28.559 0.225 34.844 1.00 93.44 97 ASP A C 1
ATOM 758 O O . ASP A 1 97 ? -28.572 -0.044 36.041 1.00 93.44 97 ASP A O 1
ATOM 762 N N . ALA A 1 98 ? -27.421 0.170 34.142 1.00 92.81 98 ALA A N 1
ATOM 763 C CA . ALA A 1 98 ? -26.133 -0.167 34.751 1.00 92.81 98 ALA A CA 1
ATOM 764 C C . ALA A 1 98 ? -25.555 0.943 35.648 1.00 92.81 98 ALA A C 1
ATOM 766 O O . ALA A 1 98 ? -24.734 0.644 36.516 1.00 92.81 98 ALA A O 1
ATOM 767 N N . ILE A 1 99 ? -25.975 2.202 35.469 1.00 91.38 99 ILE A N 1
ATOM 768 C CA . ILE A 1 99 ? -25.651 3.297 36.398 1.00 91.38 99 ILE A CA 1
ATOM 769 C C . ILE A 1 99 ? -26.492 3.165 37.671 1.00 91.38 99 ILE A C 1
ATOM 771 O O . ILE A 1 99 ? -25.966 3.329 38.772 1.00 91.38 99 ILE A O 1
ATOM 775 N N . GLU A 1 100 ? -27.786 2.875 37.525 1.00 93.38 100 GLU A N 1
ATOM 776 C CA . GLU A 1 100 ? -28.726 2.791 38.649 1.00 93.38 100 GLU A CA 1
ATOM 777 C C . GLU A 1 100 ? -28.576 1.496 39.462 1.00 93.38 100 GLU A C 1
ATOM 779 O O . GLU A 1 100 ? -28.673 1.529 40.687 1.00 93.38 100 GLU A O 1
ATOM 784 N N . ASN A 1 101 ? -28.313 0.371 38.791 1.00 94.25 101 ASN A N 1
ATOM 785 C CA . ASN A 1 101 ? -28.272 -0.980 39.360 1.00 94.25 101 ASN A CA 1
ATOM 786 C C . ASN A 1 101 ? -26.970 -1.719 38.963 1.00 94.25 101 ASN A C 1
ATOM 788 O O . ASN A 1 101 ? -27.005 -2.713 38.221 1.00 94.25 101 ASN A O 1
ATOM 792 N N . PRO A 1 102 ? -25.786 -1.259 39.412 1.00 90.12 102 PRO A N 1
ATOM 793 C CA . PRO A 1 102 ? -24.494 -1.807 38.986 1.00 90.12 102 PRO A CA 1
ATOM 794 C C . PRO A 1 102 ? -24.314 -3.301 39.315 1.00 90.12 102 PRO A C 1
ATOM 796 O O . PRO A 1 102 ? -23.598 -4.015 38.609 1.00 90.12 102 PRO A O 1
ATOM 799 N N . GLU A 1 103 ? -24.975 -3.811 40.354 1.00 93.56 103 GLU A N 1
ATOM 800 C CA . GLU A 1 103 ? -24.952 -5.217 40.768 1.00 93.56 103 GLU A CA 1
ATOM 801 C C . GLU A 1 103 ? -25.607 -6.174 39.765 1.00 93.56 103 GLU A C 1
ATOM 803 O O . GLU A 1 103 ? -25.251 -7.353 39.738 1.00 93.56 103 GLU A O 1
ATOM 808 N N . LYS A 1 104 ? -26.509 -5.680 38.904 1.00 94.62 104 LYS A N 1
ATOM 809 C CA . LYS A 1 104 ? -27.078 -6.472 37.801 1.00 94.62 104 LYS A CA 1
ATOM 810 C C . LYS A 1 104 ? -26.073 -6.693 36.669 1.00 94.62 104 LYS A C 1
ATOM 812 O O . LYS A 1 104 ? -26.175 -7.677 35.940 1.00 94.62 104 LYS A O 1
ATOM 817 N N . TYR A 1 105 ? -25.076 -5.812 36.548 1.00 93.06 105 TYR A N 1
ATOM 818 C CA . TYR A 1 105 ? -24.124 -5.777 35.434 1.00 93.06 105 TYR A CA 1
ATOM 819 C C . TYR A 1 105 ? -22.652 -5.827 35.884 1.00 93.06 105 TYR A C 1
ATOM 821 O O . TYR A 1 105 ? -21.833 -5.029 35.423 1.00 93.06 105 TYR A O 1
ATOM 829 N N . PRO A 1 106 ? -22.241 -6.784 36.738 1.00 90.94 106 PRO A N 1
ATOM 830 C CA . PRO A 1 106 ? -20.908 -6.781 37.351 1.00 90.94 106 PRO A CA 1
ATOM 831 C C . PRO A 1 106 ? -19.756 -6.976 36.347 1.00 90.94 106 PRO A C 1
ATOM 833 O O . PRO A 1 106 ? -18.599 -6.688 36.662 1.00 90.94 106 PRO A O 1
ATOM 836 N N . GLN A 1 107 ? -20.057 -7.479 35.144 1.00 91.19 107 GLN A N 1
ATOM 837 C CA . GLN A 1 107 ? -19.086 -7.771 34.082 1.00 91.19 107 GLN A CA 1
ATOM 838 C C . GLN A 1 107 ? -19.258 -6.896 32.829 1.00 91.19 107 GLN A C 1
ATOM 840 O O . GLN A 1 107 ? -18.574 -7.128 31.829 1.00 91.19 107 GLN A O 1
ATOM 845 N N . LEU A 1 108 ? -20.143 -5.890 32.860 1.00 92.75 108 LEU A N 1
ATOM 846 C CA . LEU A 1 108 ? -20.380 -5.025 31.705 1.00 92.75 108 LEU A CA 1
ATOM 847 C C . LEU A 1 108 ? -19.092 -4.294 31.320 1.00 92.75 108 LEU A C 1
ATOM 849 O O . LEU A 1 108 ? -18.558 -3.483 32.078 1.00 92.75 108 LEU A O 1
ATOM 853 N N . THR A 1 109 ? -18.583 -4.624 30.136 1.00 91.94 109 THR A N 1
ATOM 854 C CA . THR A 1 109 ? -17.312 -4.130 29.610 1.00 91.94 109 THR A CA 1
ATOM 855 C C . THR A 1 109 ? -17.566 -3.358 28.330 1.00 91.94 109 THR A C 1
ATOM 857 O O . THR A 1 109 ? -18.277 -3.832 27.447 1.00 91.94 109 THR A O 1
ATOM 860 N N . ILE A 1 110 ? -16.960 -2.181 28.225 1.00 90.56 110 ILE A N 1
ATOM 861 C CA . ILE A 1 110 ? -17.106 -1.282 27.083 1.00 90.56 110 ILE A CA 1
ATOM 862 C C . ILE A 1 110 ? -15.749 -0.991 26.440 1.00 90.56 110 ILE A C 1
ATOM 864 O O . ILE A 1 110 ? -14.699 -1.110 27.080 1.00 90.56 110 ILE A O 1
ATOM 868 N N . ARG A 1 111 ? -15.770 -0.577 25.174 1.00 89.50 111 ARG A N 1
ATOM 869 C CA . ARG A 1 111 ? -14.609 -0.099 24.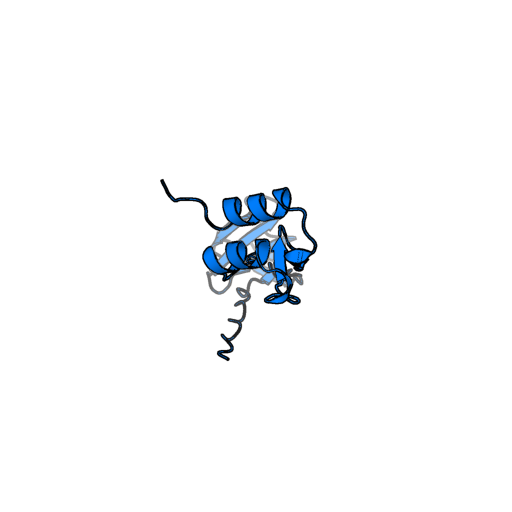420 1.00 89.50 111 ARG A CA 1
ATOM 870 C C . ARG A 1 111 ? -14.544 1.424 24.458 1.00 89.50 111 ARG A C 1
ATOM 872 O O . ARG A 1 111 ? -15.447 2.090 23.961 1.00 89.50 111 ARG A O 1
ATOM 879 N N . VAL A 1 112 ? -13.459 1.973 25.002 1.00 81.50 112 VAL A N 1
ATOM 880 C CA . VAL A 1 112 ? -13.190 3.420 25.041 1.00 81.50 112 VAL A CA 1
ATOM 881 C C . VAL A 1 112 ? -11.823 3.673 24.420 1.00 81.50 112 VAL A C 1
ATOM 883 O O . VAL A 1 112 ? -10.819 3.170 24.921 1.00 81.50 112 VAL A O 1
ATOM 886 N N . SER A 1 113 ? -11.785 4.419 23.312 1.00 74.44 113 SER A N 1
ATOM 887 C CA . SER A 1 113 ? -10.552 4.876 22.645 1.00 74.44 113 SER A CA 1
ATOM 888 C C . SER A 1 113 ? -9.464 3.798 22.483 1.00 74.44 113 SER A C 1
ATOM 890 O O . SER A 1 113 ? -8.281 4.073 22.657 1.00 74.44 113 SER A O 1
ATOM 892 N N . GLY A 1 114 ? -9.862 2.556 22.180 1.00 77.25 114 GLY A N 1
ATOM 893 C CA . GLY A 1 114 ? -8.945 1.432 21.948 1.00 77.25 114 GLY A CA 1
ATOM 894 C C . GLY A 1 114 ? -8.779 0.439 23.106 1.00 77.25 114 GLY A C 1
ATOM 895 O O . GLY A 1 114 ? -8.322 -0.676 22.863 1.00 77.25 114 GLY A O 1
ATOM 896 N N . TYR A 1 115 ? -9.222 0.759 24.326 1.00 83.50 115 TYR A N 1
ATOM 897 C CA . TYR A 1 115 ? -9.106 -0.123 25.499 1.00 83.50 115 TYR A CA 1
ATOM 898 C C . TYR A 1 115 ? -10.460 -0.697 25.931 1.00 83.50 115 TYR A C 1
ATOM 900 O O . TYR A 1 115 ? -11.508 -0.122 25.643 1.00 83.50 115 TYR A O 1
ATOM 908 N N . ALA A 1 116 ? -10.440 -1.854 26.601 1.00 89.19 116 ALA A N 1
ATOM 909 C CA . ALA A 1 116 ? -11.616 -2.454 27.230 1.00 89.19 116 ALA A CA 1
ATOM 910 C C . ALA A 1 116 ? -11.619 -2.141 28.733 1.00 89.19 116 ALA A C 1
ATOM 912 O O . ALA A 1 116 ? -10.617 -2.378 29.408 1.00 89.19 116 ALA A O 1
ATOM 913 N N . VAL A 1 117 ? -12.728 -1.619 29.257 1.00 90.69 117 VAL A N 1
ATOM 914 C CA . VAL A 1 117 ? -12.870 -1.231 30.670 1.00 90.69 117 VAL A CA 1
ATOM 915 C C . VAL A 1 117 ? -14.231 -1.654 31.213 1.00 90.69 117 VAL A C 1
ATOM 917 O O . VAL A 1 117 ? -15.212 -1.692 30.470 1.00 90.69 117 VAL A O 1
ATOM 920 N N . ARG A 1 118 ? -14.307 -1.973 32.511 1.00 92.69 118 ARG A N 1
ATOM 921 C CA . ARG A 1 118 ? -15.589 -2.270 33.167 1.00 92.69 118 ARG A CA 1
ATOM 922 C C . ARG A 1 118 ? -16.372 -0.981 33.371 1.00 92.69 118 ARG A C 1
ATOM 924 O O . ARG A 1 118 ? -15.860 -0.041 33.977 1.00 92.69 118 ARG A O 1
ATOM 931 N N . PHE A 1 119 ? -17.621 -0.955 32.934 1.00 92.69 119 PHE A N 1
ATOM 932 C CA . PHE A 1 119 ? -18.466 0.234 32.997 1.00 92.69 119 PHE A CA 1
ATOM 933 C C . PHE A 1 119 ? -18.663 0.745 34.432 1.00 92.69 119 PHE A C 1
ATOM 935 O O . PHE A 1 119 ? -18.531 1.938 34.692 1.00 92.69 119 PHE A O 1
ATOM 942 N N . ASN A 1 120 ? -18.843 -0.166 35.391 1.00 91.81 120 ASN A N 1
ATOM 943 C CA . ASN A 1 120 ? -19.046 0.171 36.807 1.00 91.81 120 ASN A CA 1
ATOM 944 C C . ASN A 1 120 ? -17.781 0.700 37.508 1.00 91.81 120 ASN A C 1
ATOM 946 O O . ASN A 1 120 ? -17.854 1.138 38.649 1.00 91.81 120 ASN A O 1
ATOM 950 N N . SER A 1 121 ? -16.612 0.617 36.861 1.00 91.19 121 SER A N 1
ATOM 951 C CA . SER A 1 121 ? -15.359 1.175 37.395 1.00 91.19 121 SER A CA 1
ATOM 952 C C . SER A 1 121 ? -15.122 2.633 36.989 1.00 91.19 121 SER A C 1
ATOM 954 O O . SER A 1 121 ? -14.161 3.246 37.449 1.00 91.19 121 SER A 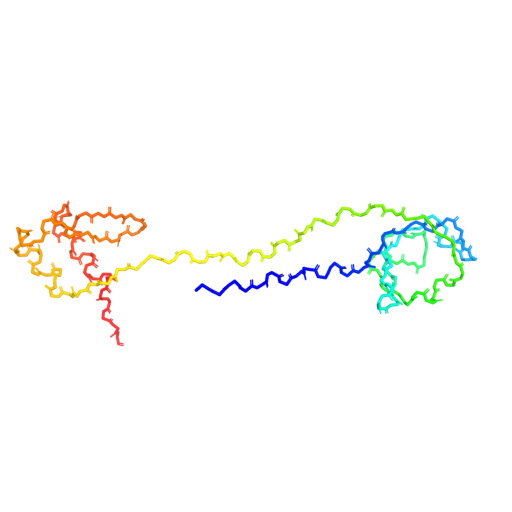O 1
ATOM 956 N N . LEU A 1 122 ? -15.983 3.180 36.127 1.00 91.25 122 LEU A N 1
ATOM 957 C CA . LEU A 1 122 ? -15.929 4.563 35.666 1.00 91.25 122 LEU A CA 1
ATOM 958 C C . LEU A 1 122 ? -16.647 5.498 36.643 1.00 91.25 122 LEU A C 1
ATOM 960 O O . LEU A 1 122 ? -17.583 5.095 37.333 1.00 91.25 122 LEU A O 1
ATOM 964 N N . THR A 1 123 ? -16.241 6.768 36.672 1.00 92.88 123 THR A N 1
ATOM 965 C CA . THR A 1 123 ? -16.984 7.789 37.423 1.00 92.88 123 THR A CA 1
ATOM 966 C C . THR A 1 123 ? -18.338 8.076 36.755 1.00 92.88 123 THR A C 1
ATOM 968 O O . THR A 1 123 ? -18.465 7.918 35.538 1.00 92.88 123 THR A O 1
ATOM 971 N N . PRO A 1 124 ? -19.351 8.569 37.494 1.00 90.19 124 PRO A N 1
ATOM 972 C CA . PRO A 1 124 ? -20.659 8.890 36.910 1.00 90.19 124 PRO A CA 1
ATOM 973 C C . PRO A 1 124 ? -20.607 9.906 35.760 1.00 90.19 124 PRO A C 1
ATOM 975 O O . PRO A 1 124 ? -21.464 9.907 34.879 1.00 90.19 124 PRO A O 1
ATOM 978 N N . GLU A 1 125 ? -19.614 10.795 35.769 1.00 90.94 125 GLU A N 1
ATOM 979 C CA . GLU A 1 125 ? -19.354 11.736 34.677 1.00 90.94 125 GLU A CA 1
ATOM 980 C C . GLU A 1 125 ? -18.797 11.012 33.443 1.00 90.94 125 GLU A C 1
ATOM 982 O O . GLU A 1 125 ? -19.333 11.161 32.349 1.00 90.94 125 GLU A O 1
ATOM 987 N N . GLN A 1 126 ? -17.813 10.124 33.627 1.00 90.56 126 GLN A N 1
ATOM 988 C CA . GLN A 1 126 ? -17.252 9.306 32.546 1.00 90.56 126 GLN A CA 1
ATOM 989 C C . GLN A 1 126 ? -18.289 8.363 31.922 1.00 90.56 126 GLN A C 1
ATOM 991 O O . GLN A 1 126 ? -18.289 8.154 30.711 1.00 90.56 126 GLN A O 1
ATOM 996 N N . GLN A 1 127 ? -19.191 7.800 32.728 1.00 91.06 127 GLN A N 1
ATOM 997 C CA . GLN A 1 127 ? -20.297 6.974 32.238 1.00 91.06 127 GLN A CA 1
ATOM 998 C C . GLN A 1 127 ? -21.244 7.787 31.345 1.00 91.06 127 GLN A C 1
ATOM 1000 O O . GLN A 1 127 ? -21.597 7.342 30.251 1.00 91.06 127 GLN A O 1
ATOM 1005 N N . ARG A 1 128 ? -21.596 9.011 31.764 1.00 89.81 128 ARG A N 1
ATOM 1006 C CA . ARG A 1 128 ? -22.404 9.942 30.958 1.00 89.81 128 ARG A CA 1
ATOM 1007 C C . ARG A 1 128 ? -21.705 10.351 29.663 1.00 89.81 128 ARG A C 1
ATOM 1009 O O . ARG A 1 128 ? -22.356 10.402 28.617 1.00 89.81 128 ARG A O 1
ATOM 1016 N N . ASP A 1 129 ? -20.396 10.571 29.701 1.00 89.25 129 ASP A N 1
ATOM 1017 C CA . ASP A 1 129 ? -19.602 10.871 28.507 1.00 89.25 129 ASP A CA 1
ATOM 1018 C C . ASP A 1 129 ? -19.610 9.710 27.506 1.00 89.25 129 ASP A C 1
ATOM 1020 O O . ASP A 1 129 ? -19.773 9.928 26.303 1.00 89.25 129 ASP A O 1
ATOM 1024 N N . VAL A 1 130 ? -19.487 8.468 27.987 1.00 88.25 130 VAL A N 1
ATOM 1025 C CA . VAL A 1 130 ? -19.596 7.266 27.147 1.00 88.25 130 VAL A CA 1
ATOM 1026 C C . VAL A 1 130 ? -20.967 7.195 26.482 1.00 88.25 130 VAL A C 1
ATOM 1028 O O . VAL A 1 130 ? -21.035 6.994 25.269 1.00 88.25 130 VAL A O 1
ATOM 1031 N N . ILE A 1 131 ? -22.051 7.380 27.241 1.00 87.94 131 ILE A N 1
ATOM 1032 C CA . ILE A 1 131 ? -23.421 7.339 26.707 1.00 87.94 131 ILE A CA 1
ATOM 1033 C C . ILE A 1 131 ? -23.607 8.424 25.638 1.00 87.94 131 ILE A C 1
ATOM 1035 O O . ILE A 1 131 ? -24.109 8.144 24.550 1.00 87.94 131 ILE A O 1
ATOM 1039 N N . THR A 1 132 ? -23.147 9.646 25.913 1.00 86.38 132 THR A N 1
ATOM 1040 C CA . THR A 1 132 ? -23.284 10.795 25.004 1.00 86.38 132 THR A CA 1
ATOM 1041 C C . THR A 1 132 ? -22.516 10.587 23.697 1.00 86.38 132 THR A C 1
ATOM 1043 O O . THR A 1 132 ? -23.040 10.867 22.621 1.00 86.38 132 THR A O 1
ATOM 1046 N N . ARG A 1 133 ? -21.291 10.049 23.764 1.00 83.19 133 ARG A N 1
ATOM 1047 C CA . ARG A 1 133 ? -20.476 9.758 22.572 1.00 83.19 133 ARG A CA 1
ATOM 1048 C C . ARG A 1 133 ? -20.983 8.555 21.781 1.00 83.19 133 ARG A C 1
ATOM 1050 O O . ARG A 1 133 ? -20.864 8.549 20.563 1.00 83.19 133 ARG A O 1
ATOM 1057 N N . THR A 1 134 ? -21.531 7.545 22.458 1.00 78.81 134 THR A N 1
ATOM 1058 C CA . THR A 1 134 ? -22.034 6.320 21.811 1.00 78.81 134 THR A CA 1
ATOM 1059 C C . THR A 1 134 ? -23.350 6.576 21.084 1.00 78.81 134 THR A C 1
ATOM 1061 O O . THR A 1 134 ? -23.551 6.099 19.973 1.00 78.81 134 THR A O 1
ATOM 1064 N N . PHE A 1 135 ? -24.231 7.368 21.691 1.00 80.69 135 PHE A N 1
ATOM 1065 C CA . PHE A 1 135 ? -25.538 7.709 21.147 1.00 80.69 135 PHE A CA 1
ATOM 1066 C C . PHE A 1 135 ? -25.585 9.205 20.876 1.00 80.69 135 PHE A C 1
ATOM 1068 O O . PHE A 1 135 ? -26.306 9.952 21.543 1.00 80.69 135 PHE A O 1
ATOM 1075 N N . THR A 1 136 ? -24.788 9.646 19.904 1.00 70.44 136 THR A N 1
ATOM 1076 C CA . THR A 1 136 ? -24.966 10.988 19.352 1.00 70.44 136 THR A CA 1
ATOM 1077 C C . THR A 1 136 ? -26.372 11.034 18.757 1.00 70.44 136 THR A C 1
ATOM 1079 O O . THR A 1 136 ? -26.690 10.221 17.891 1.00 70.44 136 THR A O 1
ATOM 1082 N N . GLN A 1 137 ? -27.240 11.926 19.247 1.00 59.69 137 GLN A N 1
ATOM 1083 C CA . GLN A 1 137 ? -28.476 12.229 18.529 1.00 59.69 137 GLN A CA 1
ATOM 1084 C C . GLN A 1 137 ? -28.052 12.754 17.160 1.00 59.69 137 GLN A C 1
ATOM 1086 O O . GLN A 1 137 ? -27.457 13.826 17.061 1.00 59.69 137 GLN A O 1
ATOM 1091 N N . SER A 1 138 ? -28.287 11.970 16.114 1.00 52.41 138 SER A N 1
ATOM 1092 C CA . SER A 1 138 ? -28.290 12.497 14.758 1.00 52.41 138 SER A CA 1
ATOM 1093 C C . SER A 1 138 ? -29.327 13.620 14.725 1.00 52.41 138 SER A C 1
ATOM 1095 O O . SER A 1 138 ? -30.497 13.367 15.016 1.00 52.41 138 SER A O 1
ATOM 1097 N N . LEU A 1 139 ? -28.847 14.843 14.479 1.00 39.22 139 LEU A N 1
ATOM 1098 C CA . LEU A 1 139 ? -29.659 16.015 14.142 1.00 39.22 139 LEU A CA 1
ATOM 1099 C C . LEU A 1 139 ? -30.651 15.688 13.022 1.00 39.22 139 LEU A C 1
ATOM 1101 O O . LEU A 1 139 ? -30.247 14.960 12.085 1.00 39.22 139 LEU A O 1
#